Protein AF-A0A2V8RGY5-F1 (afdb_monomer_lite)

Sequence (114 aa):
MYESLLDERIRAGRLSKYKTIIIPDQPRAAILNGHRAGTMPPEYTGGLGADGVKALREFVEAGGTLICLNRASDFAIEQFKLPVRDVVDGLPRTDFFVPGSILRIELDTSDPIA

Structure (mmCIF, N/CA/C/O backbone):
data_AF-A0A2V8RGY5-F1
#
_entry.id   AF-A0A2V8RGY5-F1
#
loop_
_atom_site.group_PDB
_atom_site.id
_atom_site.type_symbol
_atom_site.label_atom_id
_atom_site.label_alt_id
_atom_site.label_comp_id
_atom_site.label_asym_id
_atom_site.label_entity_id
_atom_site.label_seq_id
_atom_site.pdbx_PDB_ins_code
_atom_site.Cartn_x
_atom_site.Cartn_y
_atom_site.Cartn_z
_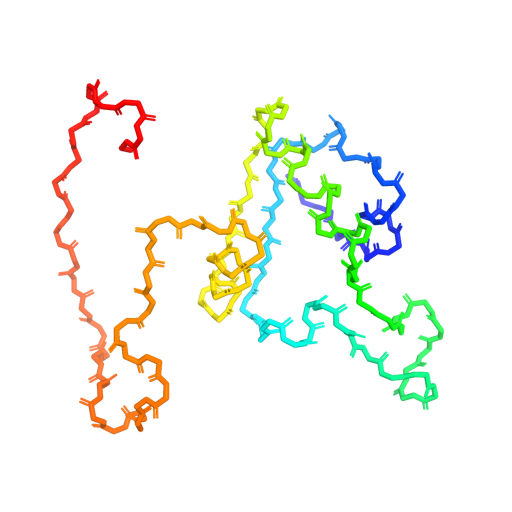atom_site.occupancy
_atom_site.B_iso_or_equiv
_atom_site.auth_seq_id
_atom_site.auth_comp_id
_atom_site.auth_asym_id
_atom_site.auth_atom_id
_atom_site.pdbx_PDB_model_num
ATOM 1 N N . MET A 1 1 ? 2.268 20.044 -0.619 1.00 71.19 1 MET A N 1
ATOM 2 C CA . MET A 1 1 ? 2.842 19.638 -1.921 1.00 71.19 1 MET A CA 1
ATOM 3 C C . MET A 1 1 ? 2.949 18.121 -1.908 1.00 71.19 1 MET A C 1
ATOM 5 O O . MET A 1 1 ? 3.382 17.598 -0.889 1.00 71.19 1 MET A O 1
ATOM 9 N N . TYR A 1 2 ? 2.492 17.432 -2.954 1.00 86.88 2 TYR A N 1
ATOM 10 C CA . TYR A 1 2 ? 2.597 15.973 -3.085 1.00 86.88 2 TYR A CA 1
ATOM 11 C C . TYR A 1 2 ? 3.507 15.630 -4.273 1.00 86.88 2 TYR A C 1
ATOM 13 O O . TYR A 1 2 ? 3.684 16.454 -5.168 1.00 86.88 2 TYR A O 1
ATOM 21 N N . GLU A 1 3 ? 4.100 14.440 -4.260 1.00 93.12 3 GLU A N 1
ATOM 22 C CA . GLU A 1 3 ? 4.961 13.912 -5.326 1.00 93.12 3 GLU A CA 1
ATOM 23 C C . GLU A 1 3 ? 4.460 12.510 -5.677 1.00 93.12 3 GLU A C 1
ATOM 25 O O . GLU A 1 3 ? 4.124 11.735 -4.781 1.00 93.12 3 GLU A O 1
ATOM 30 N N . SER A 1 4 ? 4.419 12.177 -6.966 1.00 92.06 4 SER A N 1
ATOM 31 C CA . SER A 1 4 ? 4.14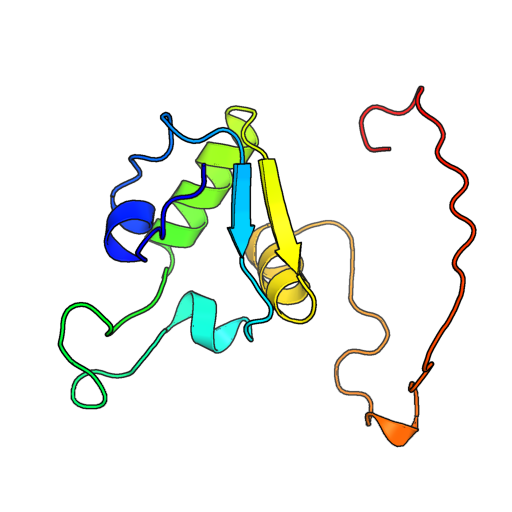5 10.809 -7.405 1.00 92.06 4 SER A CA 1
ATOM 32 C C . SER A 1 4 ? 5.346 9.916 -7.108 1.00 92.06 4 SER A C 1
ATOM 34 O O . SER A 1 4 ? 6.474 10.213 -7.500 1.00 92.06 4 SER A O 1
ATOM 36 N N . LEU A 1 5 ? 5.095 8.807 -6.421 1.00 91.62 5 LEU A N 1
ATOM 37 C CA . LEU A 1 5 ? 6.109 7.836 -6.041 1.00 91.62 5 LEU A CA 1
ATOM 38 C C . LEU A 1 5 ? 5.954 6.580 -6.907 1.00 91.62 5 LEU A C 1
ATOM 40 O O . LEU A 1 5 ? 4.907 5.945 -6.879 1.00 91.62 5 LEU A O 1
ATOM 44 N N . LEU A 1 6 ? 6.987 6.250 -7.686 1.00 91.75 6 LEU A N 1
ATOM 45 C CA . LEU A 1 6 ? 7.010 5.061 -8.543 1.00 91.75 6 LEU A CA 1
ATOM 46 C C . LEU A 1 6 ? 7.489 3.826 -7.775 1.00 91.75 6 LEU A C 1
ATOM 48 O O . LEU A 1 6 ? 8.330 3.935 -6.876 1.00 91.75 6 LEU A O 1
ATOM 52 N N . ASP A 1 7 ? 7.032 2.650 -8.206 1.00 92.69 7 ASP A N 1
ATOM 53 C CA . ASP A 1 7 ? 7.337 1.371 -7.557 1.00 92.69 7 ASP A CA 1
ATOM 54 C C . ASP A 1 7 ? 8.840 1.103 -7.450 1.00 92.69 7 ASP A C 1
ATOM 56 O O . ASP A 1 7 ? 9.314 0.630 -6.421 1.00 92.69 7 ASP A O 1
ATOM 60 N N . GLU A 1 8 ? 9.625 1.467 -8.469 1.00 91.50 8 GLU A N 1
ATOM 61 C CA . GLU A 1 8 ? 11.086 1.314 -8.448 1.00 91.50 8 GLU A CA 1
ATOM 62 C C . GLU A 1 8 ? 11.730 2.039 -7.266 1.00 91.50 8 GLU A C 1
ATOM 64 O O . GLU A 1 8 ? 12.621 1.510 -6.600 1.00 91.50 8 GLU A O 1
ATOM 69 N N . ARG A 1 9 ? 11.234 3.235 -6.949 1.00 91.88 9 ARG A N 1
ATOM 70 C CA . ARG A 1 9 ? 11.758 4.036 -5.847 1.00 91.88 9 ARG A CA 1
ATOM 71 C C . ARG A 1 9 ? 11.349 3.479 -4.488 1.00 91.88 9 ARG A C 1
ATOM 73 O O . ARG A 1 9 ? 12.128 3.592 -3.542 1.00 91.88 9 ARG A O 1
ATOM 80 N N . ILE A 1 10 ? 10.163 2.874 -4.404 1.00 94.75 10 ILE A N 1
ATOM 81 C CA . ILE A 1 10 ? 9.710 2.154 -3.210 1.00 94.75 10 ILE A CA 1
ATOM 82 C C . ILE A 1 10 ? 10.592 0.928 -2.988 1.00 94.75 10 ILE A C 1
ATOM 84 O O . ILE A 1 10 ? 11.151 0.781 -1.905 1.00 94.75 10 ILE A O 1
ATOM 88 N N . ARG A 1 11 ? 10.810 0.113 -4.028 1.00 94.00 11 ARG A N 1
ATOM 89 C CA . ARG A 1 11 ? 11.707 -1.055 -3.984 1.00 94.00 11 ARG A CA 1
ATOM 90 C C . ARG A 1 11 ? 13.138 -0.679 -3.591 1.00 94.00 11 ARG A C 1
ATOM 92 O O . ARG A 1 11 ? 13.789 -1.424 -2.873 1.00 94.00 11 ARG A O 1
ATOM 99 N N . ALA A 1 12 ? 13.612 0.499 -3.997 1.00 93.19 12 ALA A N 1
ATOM 100 C CA . ALA A 1 12 ? 14.924 1.013 -3.604 1.00 93.19 12 ALA A CA 1
ATOM 101 C C . ALA A 1 12 ? 15.028 1.435 -2.119 1.00 93.19 12 ALA A C 1
ATOM 103 O O . ALA A 1 12 ? 16.107 1.846 -1.690 1.00 93.19 12 ALA A O 1
ATOM 104 N N . GLY A 1 13 ? 13.935 1.406 -1.343 1.00 87.69 13 GLY A N 1
ATOM 105 C CA . GLY A 1 13 ? 13.932 1.671 0.104 1.00 87.69 13 GLY A CA 1
ATOM 106 C C . GLY A 1 13 ? 14.189 3.129 0.504 1.00 87.69 13 GLY A C 1
ATOM 107 O O . GLY A 1 13 ? 14.352 3.444 1.680 1.00 87.69 13 GLY A O 1
ATOM 108 N N . ARG A 1 14 ? 14.222 4.067 -0.452 1.00 85.81 14 ARG A N 1
ATOM 109 C CA . ARG A 1 14 ? 14.557 5.483 -0.202 1.00 85.81 14 ARG A CA 1
ATOM 110 C C . ARG A 1 14 ? 13.332 6.291 0.233 1.00 85.81 14 ARG A C 1
ATOM 112 O O . ARG A 1 14 ? 12.977 7.284 -0.408 1.00 85.81 14 ARG A O 1
ATOM 119 N N . LEU A 1 15 ? 12.684 5.844 1.309 1.00 92.81 15 LEU A N 1
ATOM 120 C CA . LEU A 1 15 ? 11.400 6.379 1.772 1.00 92.81 15 LEU A CA 1
ATOM 121 C C . LEU A 1 15 ? 11.509 7.396 2.919 1.00 92.81 15 LEU A C 1
ATOM 123 O O . LEU A 1 15 ? 10.538 8.085 3.207 1.00 92.81 15 LEU A O 1
ATOM 127 N N . SER A 1 16 ? 12.692 7.565 3.514 1.00 90.19 16 SER A N 1
ATOM 128 C CA . SER A 1 16 ? 12.919 8.415 4.699 1.00 90.19 16 SER A CA 1
ATOM 129 C C . SER A 1 16 ? 12.582 9.899 4.520 1.00 90.19 16 SER A C 1
ATOM 131 O O . SER A 1 16 ? 12.363 10.604 5.501 1.00 90.19 16 SER A O 1
ATOM 133 N N . LYS A 1 17 ? 12.536 10.397 3.277 1.00 92.19 17 LYS A N 1
ATOM 134 C CA . LYS A 1 17 ? 12.143 11.788 2.997 1.00 92.19 17 LYS A CA 1
ATOM 135 C C . LYS A 1 17 ? 10.632 12.021 3.080 1.00 92.19 17 LYS A C 1
ATOM 137 O O . LYS A 1 17 ? 10.197 13.171 3.102 1.00 92.19 17 LYS A O 1
ATOM 142 N N . TYR A 1 18 ? 9.834 10.957 3.056 1.00 94.12 18 TYR A N 1
ATOM 143 C CA . TYR A 1 18 ? 8.383 11.041 3.133 1.00 94.12 18 TYR A CA 1
ATOM 144 C C . TYR A 1 18 ? 7.945 10.898 4.590 1.00 94.12 18 TYR A C 1
ATOM 146 O O . TYR A 1 18 ? 8.563 10.180 5.365 1.00 94.12 18 TYR A O 1
ATOM 154 N N . LYS A 1 19 ? 6.871 11.590 4.969 1.00 94.69 19 LYS A N 1
ATOM 155 C CA . LYS A 1 19 ? 6.182 11.347 6.249 1.00 94.69 19 LYS A CA 1
ATOM 156 C C . LYS A 1 19 ? 4.939 10.492 6.070 1.00 94.69 19 LYS A C 1
ATOM 158 O O . LYS A 1 19 ? 4.597 9.700 6.937 1.00 94.69 19 LYS A O 1
ATOM 163 N N . THR A 1 20 ? 4.290 10.642 4.920 1.00 96.50 20 THR A N 1
ATOM 164 C CA . THR A 1 20 ? 3.052 9.950 4.586 1.00 96.50 20 THR A CA 1
ATOM 165 C C . THR A 1 20 ? 3.128 9.456 3.151 1.00 96.50 20 THR A C 1
ATOM 167 O O . THR A 1 20 ? 3.521 10.210 2.259 1.00 96.50 20 THR A O 1
ATOM 170 N N . ILE A 1 21 ? 2.741 8.204 2.937 1.00 97.06 21 ILE A N 1
ATOM 171 C CA . ILE A 1 21 ? 2.559 7.596 1.620 1.00 97.06 21 ILE A CA 1
ATOM 172 C C . ILE A 1 21 ? 1.082 7.241 1.490 1.00 97.06 21 ILE A C 1
ATOM 174 O O . ILE A 1 21 ? 0.499 6.673 2.410 1.00 97.06 21 ILE A O 1
ATOM 178 N N . ILE A 1 22 ? 0.477 7.591 0.357 1.00 96.81 22 ILE A N 1
ATOM 179 C CA . ILE A 1 22 ? -0.921 7.277 0.062 1.00 96.81 22 ILE A CA 1
ATOM 180 C C . ILE A 1 22 ? -0.944 6.326 -1.128 1.00 96.81 22 ILE A C 1
ATOM 182 O O . ILE A 1 22 ? -0.435 6.670 -2.195 1.00 96.81 22 ILE A O 1
ATOM 186 N N . ILE A 1 23 ? -1.555 5.158 -0.948 1.00 96.56 23 ILE A N 1
ATOM 187 C CA . ILE A 1 23 ? -1.905 4.255 -2.040 1.00 96.56 23 ILE A CA 1
ATOM 188 C C . ILE A 1 23 ? -3.389 4.489 -2.354 1.00 96.56 23 ILE A C 1
ATOM 190 O O . ILE A 1 23 ? -4.244 4.213 -1.502 1.00 96.56 23 ILE A O 1
ATOM 194 N N . PRO A 1 24 ? -3.714 5.052 -3.533 1.00 95.44 24 PRO A N 1
ATOM 195 C CA . PRO A 1 24 ? -5.095 5.287 -3.933 1.00 95.44 24 PRO A CA 1
ATOM 196 C C . PRO A 1 24 ? -5.820 3.963 -4.194 1.00 95.44 24 PRO A C 1
ATOM 198 O O . PRO A 1 24 ? -5.234 2.888 -4.101 1.00 95.44 24 PRO A O 1
ATOM 201 N N . ASP A 1 25 ? -7.102 4.041 -4.548 1.00 95.00 25 ASP A N 1
ATOM 202 C CA . ASP A 1 25 ? -7.903 2.855 -4.847 1.00 95.00 25 ASP A CA 1
ATOM 203 C C . ASP A 1 25 ? -7.294 2.011 -5.978 1.00 95.00 25 ASP A C 1
ATOM 205 O O . ASP A 1 25 ? -7.419 2.332 -7.163 1.00 95.00 25 ASP A O 1
ATOM 209 N N . GLN A 1 26 ? -6.659 0.904 -5.598 1.00 94.69 26 GLN A N 1
ATOM 210 C CA . GLN A 1 26 ? -5.999 -0.017 -6.507 1.00 94.69 26 GLN A CA 1
ATOM 211 C C . GLN A 1 26 ? -6.091 -1.448 -5.956 1.00 94.69 26 GLN A C 1
ATOM 213 O O . GLN A 1 26 ? -5.824 -1.668 -4.776 1.00 94.69 26 GLN A O 1
ATOM 218 N N . PRO A 1 27 ? -6.446 -2.451 -6.781 1.00 94.00 27 PRO A N 1
ATOM 219 C CA . PRO A 1 27 ? -6.484 -3.841 -6.332 1.00 94.00 27 PRO A CA 1
ATOM 220 C C . PRO A 1 27 ? -5.110 -4.340 -5.871 1.00 94.00 27 PRO A C 1
ATOM 222 O O . PRO A 1 27 ? -4.110 -4.084 -6.549 1.00 94.00 27 PRO A O 1
ATOM 225 N N . ARG A 1 28 ? -5.060 -5.164 -4.812 1.00 93.62 28 ARG A N 1
ATOM 226 C CA . ARG A 1 28 ? -3.803 -5.743 -4.287 1.00 93.62 28 ARG A CA 1
ATOM 227 C C . ARG A 1 28 ? -2.899 -6.355 -5.355 1.00 93.62 28 ARG A C 1
ATOM 229 O O . ARG A 1 28 ? -1.690 -6.158 -5.335 1.00 93.62 28 ARG A O 1
ATOM 236 N N . ALA A 1 29 ? -3.480 -7.071 -6.319 1.00 93.69 29 ALA A N 1
ATOM 237 C CA . ALA A 1 29 ? -2.724 -7.754 -7.362 1.00 93.69 29 ALA A CA 1
ATOM 238 C C . ALA A 1 29 ? -2.047 -6.759 -8.311 1.00 93.69 29 ALA A C 1
ATOM 240 O O . ALA A 1 29 ? -0.955 -7.039 -8.797 1.00 93.69 29 ALA A O 1
ATOM 241 N N . ALA A 1 30 ? -2.678 -5.607 -8.548 1.00 94.69 30 ALA A N 1
ATOM 242 C CA . ALA A 1 30 ? -2.105 -4.533 -9.341 1.00 94.69 30 ALA A CA 1
ATOM 243 C C . ALA A 1 30 ? -1.018 -3.783 -8.559 1.00 94.69 30 ALA A C 1
ATOM 245 O O . ALA A 1 30 ? -0.019 -3.420 -9.157 1.00 94.69 30 ALA A O 1
ATOM 246 N N . ILE A 1 31 ? -1.160 -3.606 -7.242 1.00 96.19 31 ILE A N 1
ATOM 247 C CA . ILE A 1 31 ? -0.101 -3.017 -6.401 1.00 96.19 31 ILE A CA 1
ATOM 248 C C . ILE A 1 31 ? 1.134 -3.936 -6.369 1.00 96.19 31 ILE A C 1
ATOM 250 O O . ILE A 1 31 ? 2.267 -3.491 -6.528 1.00 96.19 31 ILE A O 1
ATOM 254 N N . LEU A 1 32 ? 0.923 -5.243 -6.185 1.00 96.00 32 LEU A N 1
ATOM 255 C CA . LEU A 1 32 ? 2.008 -6.219 -6.059 1.00 96.00 32 LEU A CA 1
ATOM 256 C C . LEU A 1 32 ? 2.725 -6.487 -7.381 1.00 96.00 32 LEU A C 1
ATOM 258 O O . LEU A 1 32 ? 3.953 -6.503 -7.415 1.00 96.00 32 LEU A O 1
ATOM 262 N N . ASN A 1 33 ? 1.966 -6.718 -8.452 1.00 95.00 33 ASN A N 1
ATOM 263 C CA . ASN A 1 33 ? 2.514 -7.211 -9.716 1.00 95.00 33 ASN A CA 1
ATOM 264 C C . ASN A 1 33 ? 2.616 -6.127 -10.793 1.00 95.00 33 ASN A C 1
ATOM 266 O O . ASN A 1 33 ? 3.376 -6.297 -11.746 1.00 95.00 33 ASN A O 1
ATOM 270 N N . GLY A 1 34 ? 1.854 -5.040 -10.653 1.00 93.62 34 GLY A N 1
ATOM 271 C CA . GLY A 1 34 ? 1.782 -3.956 -11.626 1.00 93.62 34 GLY A CA 1
ATOM 272 C C . GLY A 1 34 ? 1.407 -4.411 -13.031 1.00 93.62 34 GLY A C 1
ATOM 273 O O . GLY A 1 34 ? 0.730 -5.427 -13.235 1.00 93.62 34 GLY A O 1
ATOM 274 N N . HIS A 1 35 ? 1.837 -3.630 -14.019 1.00 92.81 35 HIS A N 1
ATOM 275 C CA . HIS A 1 35 ? 1.630 -3.950 -15.427 1.00 92.81 35 HIS A CA 1
ATOM 276 C C . HIS A 1 35 ? 2.632 -5.001 -15.912 1.00 92.81 35 HIS A C 1
ATOM 278 O O . HIS A 1 35 ? 3.812 -4.984 -15.559 1.00 92.81 35 HIS A O 1
ATOM 284 N N . ARG A 1 36 ? 2.169 -5.912 -16.774 1.00 92.06 36 ARG A N 1
ATOM 285 C CA . ARG A 1 36 ? 3.027 -6.936 -17.383 1.00 92.06 36 ARG A CA 1
ATOM 286 C C . ARG A 1 36 ? 3.999 -6.300 -18.375 1.00 92.06 36 ARG A C 1
ATOM 288 O O . ARG A 1 36 ? 3.647 -5.337 -19.063 1.00 92.06 36 ARG A O 1
ATOM 295 N N . ALA A 1 37 ? 5.183 -6.889 -18.510 1.00 91.56 37 ALA A N 1
ATOM 296 C CA . ALA A 1 37 ? 6.132 -6.502 -19.549 1.00 91.56 37 ALA A CA 1
ATOM 297 C C . ALA A 1 37 ? 5.457 -6.501 -20.935 1.00 91.56 37 ALA A C 1
ATOM 299 O O . ALA A 1 37 ? 4.695 -7.413 -21.262 1.00 91.56 37 ALA A O 1
ATOM 300 N N . GLY A 1 38 ? 5.705 -5.452 -21.724 1.00 92.00 38 GLY A N 1
ATOM 301 C CA . GLY A 1 38 ? 5.117 -5.275 -23.056 1.00 92.00 38 GLY A CA 1
ATOM 302 C C . GLY A 1 38 ? 3.695 -4.701 -23.086 1.00 92.00 38 GLY A C 1
ATOM 303 O O . GLY A 1 38 ? 3.176 -4.473 -24.173 1.00 92.00 38 GLY A O 1
ATOM 304 N N . THR A 1 39 ? 3.061 -4.442 -21.934 1.00 92.38 39 THR A N 1
ATOM 305 C CA . THR A 1 39 ? 1.727 -3.798 -21.879 1.00 92.38 39 THR A CA 1
ATOM 306 C C . THR A 1 39 ? 1.776 -2.287 -21.653 1.00 92.38 39 THR A C 1
ATOM 308 O O . THR A 1 39 ? 0.791 -1.604 -21.915 1.00 92.38 39 THR A O 1
ATOM 311 N N . MET A 1 40 ? 2.917 -1.772 -21.192 1.00 91.44 40 MET A N 1
ATOM 312 C CA . MET A 1 40 ? 3.195 -0.361 -20.906 1.00 91.44 40 MET A CA 1
ATOM 313 C C . MET A 1 40 ? 4.683 -0.065 -21.173 1.00 91.44 40 MET A C 1
ATOM 315 O O . MET A 1 40 ? 5.467 -1.019 -21.274 1.00 91.44 40 MET A O 1
ATOM 319 N N . PRO A 1 41 ? 5.093 1.219 -21.268 1.00 92.12 41 PRO A N 1
ATOM 320 C CA . PRO A 1 41 ? 6.505 1.599 -21.239 1.00 92.12 41 PRO A CA 1
ATOM 321 C C . PRO A 1 41 ? 7.239 0.955 -20.048 1.00 92.12 41 PRO A C 1
ATOM 323 O O . PRO A 1 41 ? 6.629 0.832 -18.981 1.00 92.12 41 PRO A O 1
ATOM 326 N N . PRO A 1 42 ? 8.505 0.519 -20.204 1.00 88.56 42 PRO A N 1
ATOM 327 C CA . PRO A 1 42 ? 9.226 -0.256 -19.189 1.00 88.56 42 PRO A CA 1
ATOM 328 C C . PRO A 1 42 ? 9.200 0.353 -17.781 1.00 88.56 42 PRO A C 1
ATOM 330 O O . PRO A 1 42 ? 9.022 -0.374 -16.806 1.00 88.56 42 PRO A O 1
ATOM 333 N N . GLU A 1 43 ? 9.296 1.677 -17.681 1.00 84.69 43 GLU A N 1
ATOM 334 C CA . GLU A 1 43 ? 9.255 2.454 -16.439 1.00 84.69 43 GLU A CA 1
ATOM 335 C C . GLU A 1 43 ? 7.926 2.352 -15.665 1.00 84.69 43 GLU A C 1
ATOM 337 O O . GLU A 1 43 ? 7.883 2.651 -14.472 1.00 84.69 43 GLU A O 1
ATOM 342 N N . TYR A 1 44 ? 6.851 1.901 -16.319 1.00 86.56 44 TYR A N 1
ATOM 343 C CA . TYR A 1 44 ? 5.526 1.681 -15.727 1.00 86.56 44 TYR A CA 1
ATOM 344 C C . TYR A 1 44 ? 5.157 0.194 -15.617 1.00 86.56 44 TYR A C 1
ATOM 346 O O . TYR A 1 44 ? 4.007 -0.142 -15.326 1.00 86.56 44 TYR A O 1
ATOM 354 N N . THR A 1 45 ? 6.105 -0.708 -15.884 1.00 90.31 45 THR A N 1
ATOM 355 C CA . THR A 1 45 ? 5.909 -2.158 -15.747 1.00 90.31 45 THR A CA 1
ATOM 356 C C . THR A 1 45 ? 6.472 -2.693 -14.431 1.00 90.31 45 THR A C 1
ATOM 358 O O . THR A 1 45 ? 7.404 -2.135 -13.851 1.00 90.31 45 THR A O 1
ATOM 361 N N . GLY A 1 46 ? 5.908 -3.809 -13.965 1.00 89.62 46 GLY A N 1
ATOM 362 C CA . GLY A 1 46 ? 6.189 -4.365 -12.642 1.00 89.62 46 GLY A CA 1
ATOM 363 C C . GLY A 1 46 ? 5.432 -3.637 -11.531 1.00 89.62 46 GLY A C 1
ATOM 364 O O . GLY A 1 46 ? 4.873 -2.570 -11.747 1.00 89.62 46 GLY A O 1
ATOM 365 N N . GLY A 1 47 ? 5.386 -4.253 -10.351 1.00 94.19 47 GLY A N 1
ATOM 366 C CA . GLY A 1 47 ? 4.738 -3.711 -9.155 1.00 94.19 47 GLY A CA 1
ATOM 367 C C . GLY A 1 47 ? 5.693 -3.695 -7.971 1.00 94.19 47 GLY A C 1
ATOM 368 O O . GLY A 1 47 ? 6.901 -3.897 -8.126 1.00 94.19 47 GLY A O 1
ATOM 369 N N . LEU A 1 48 ? 5.176 -3.498 -6.763 1.00 95.88 48 LEU A N 1
ATOM 370 C CA . LEU A 1 48 ? 6.011 -3.449 -5.563 1.00 95.88 48 LEU A CA 1
ATOM 371 C C . LEU A 1 48 ? 6.821 -4.728 -5.330 1.00 95.88 48 LEU A C 1
ATOM 373 O O . LEU A 1 48 ? 7.975 -4.652 -4.905 1.00 95.88 48 LEU A O 1
ATOM 377 N N . GLY A 1 49 ? 6.237 -5.895 -5.611 1.00 94.81 49 GLY A N 1
ATOM 378 C CA . GLY A 1 49 ? 6.832 -7.181 -5.259 1.00 94.81 49 GLY A CA 1
ATOM 379 C C . GLY A 1 49 ? 7.152 -7.308 -3.762 1.00 94.8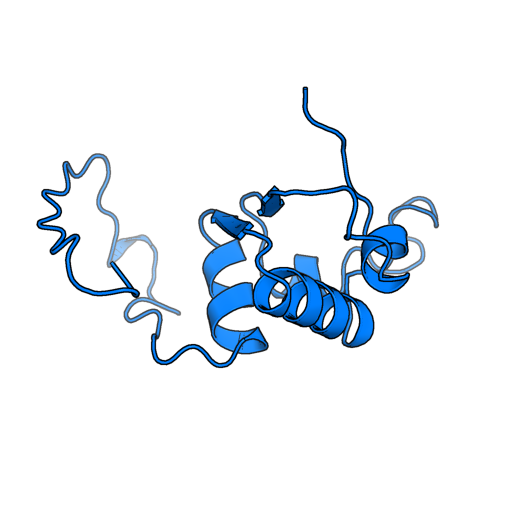1 49 GLY A C 1
ATOM 380 O O . GLY A 1 49 ? 6.717 -6.504 -2.935 1.00 94.81 49 GLY A O 1
ATOM 381 N N . ALA A 1 50 ? 7.931 -8.330 -3.404 1.00 94.81 50 ALA A N 1
ATOM 382 C CA . ALA A 1 50 ? 8.318 -8.574 -2.012 1.00 94.81 50 ALA A CA 1
ATOM 383 C C . ALA A 1 50 ? 9.194 -7.443 -1.440 1.00 94.81 50 ALA A C 1
ATOM 385 O O . ALA A 1 50 ? 8.993 -7.026 -0.300 1.00 94.81 50 ALA A O 1
ATOM 386 N N . ASP A 1 51 ? 10.117 -6.909 -2.243 1.00 95.31 51 ASP A N 1
ATOM 387 C CA . ASP A 1 51 ? 11.040 -5.857 -1.809 1.00 95.31 51 ASP A CA 1
ATOM 388 C C . ASP A 1 51 ? 10.313 -4.544 -1.510 1.00 95.31 51 ASP A C 1
ATOM 390 O O . ASP A 1 51 ? 10.573 -3.905 -0.492 1.00 95.31 51 ASP A O 1
ATOM 394 N N . GLY A 1 52 ? 9.349 -4.155 -2.351 1.00 96.38 52 GLY A N 1
ATOM 395 C CA . GLY A 1 52 ? 8.543 -2.959 -2.118 1.00 96.38 52 GLY A CA 1
ATOM 396 C C . GLY A 1 52 ? 7.637 -3.103 -0.895 1.00 96.38 52 GLY A C 1
ATOM 397 O O . GLY A 1 52 ? 7.516 -2.164 -0.112 1.00 96.38 52 GLY A O 1
ATOM 398 N N . VAL A 1 53 ? 7.060 -4.290 -0.674 1.00 96.81 53 VAL A N 1
ATOM 399 C CA . VAL A 1 53 ? 6.297 -4.591 0.551 1.00 96.81 53 VAL A CA 1
ATOM 400 C C . VAL A 1 53 ? 7.180 -4.462 1.793 1.00 96.81 53 VAL A C 1
ATOM 402 O O . VAL A 1 53 ? 6.770 -3.828 2.767 1.00 96.81 53 VAL A O 1
ATOM 405 N N . LYS A 1 54 ? 8.397 -5.019 1.758 1.00 96.75 54 LYS A N 1
ATOM 406 C CA . LYS A 1 54 ? 9.372 -4.907 2.851 1.00 96.75 54 LYS A CA 1
ATOM 407 C C . LYS A 1 54 ? 9.727 -3.446 3.127 1.00 96.75 54 LYS A C 1
ATOM 409 O O . LYS A 1 54 ? 9.666 -3.021 4.274 1.00 96.75 54 LYS A O 1
ATOM 414 N N . ALA A 1 55 ? 10.014 -2.670 2.085 1.00 97.19 55 ALA A N 1
ATOM 415 C CA . ALA A 1 55 ? 10.348 -1.256 2.216 1.00 97.19 55 ALA A CA 1
ATOM 416 C C . ALA A 1 55 ? 9.199 -0.429 2.817 1.00 97.19 55 ALA A C 1
ATOM 418 O O . ALA A 1 55 ? 9.433 0.420 3.675 1.00 97.19 55 ALA A O 1
ATOM 419 N N . LEU A 1 56 ? 7.949 -0.678 2.404 1.00 97.12 56 LEU A N 1
ATOM 420 C CA . LEU A 1 56 ? 6.787 -0.005 2.994 1.00 97.12 56 LEU A CA 1
ATOM 421 C C . LEU A 1 56 ? 6.581 -0.386 4.461 1.00 97.12 56 LEU A C 1
ATOM 423 O O . LEU A 1 56 ? 6.236 0.479 5.263 1.00 97.12 56 LEU A O 1
ATOM 427 N N . ARG A 1 57 ? 6.808 -1.653 4.821 1.00 95.88 57 ARG A N 1
ATOM 428 C CA . ARG A 1 57 ? 6.763 -2.096 6.218 1.00 95.88 57 ARG A CA 1
ATOM 429 C C . ARG A 1 57 ? 7.809 -1.361 7.055 1.00 95.88 57 ARG A C 1
ATOM 431 O O . ARG A 1 57 ? 7.450 -0.762 8.061 1.00 95.88 57 ARG A O 1
ATOM 438 N N . GLU A 1 58 ? 9.062 -1.349 6.607 1.00 96.19 58 GLU A N 1
ATOM 439 C CA . GLU A 1 58 ? 10.159 -0.654 7.293 1.00 96.19 58 GLU A CA 1
ATOM 440 C C . GLU A 1 58 ? 9.878 0.848 7.436 1.00 96.19 58 GLU A C 1
ATOM 442 O O . GLU A 1 58 ? 10.161 1.441 8.472 1.00 96.19 58 GLU A O 1
ATOM 447 N N . PHE A 1 59 ? 9.275 1.469 6.419 1.00 97.25 59 PHE A N 1
ATOM 448 C CA . PHE A 1 59 ? 8.847 2.864 6.478 1.00 97.25 59 PHE A CA 1
ATOM 449 C C . PHE A 1 59 ? 7.820 3.119 7.589 1.00 97.25 59 PHE A C 1
ATOM 451 O O . PHE A 1 59 ? 7.960 4.095 8.327 1.00 97.25 59 PHE A O 1
ATOM 458 N N . VAL A 1 60 ? 6.813 2.251 7.727 1.00 95.62 60 VAL A N 1
ATOM 459 C CA . VAL A 1 60 ? 5.806 2.364 8.794 1.00 95.62 60 VAL A CA 1
ATOM 460 C C . VAL A 1 60 ? 6.426 2.096 10.166 1.00 95.62 60 VAL A C 1
ATOM 462 O O . VAL A 1 60 ? 6.204 2.861 11.100 1.00 95.62 60 VAL A O 1
ATOM 465 N N . GLU A 1 61 ? 7.263 1.065 10.283 1.00 94.56 61 GLU A N 1
ATOM 466 C CA . GLU A 1 61 ? 7.976 0.722 11.523 1.00 94.56 61 GLU A CA 1
ATOM 467 C C . GLU A 1 61 ? 8.948 1.830 11.968 1.00 94.56 61 GLU A C 1
ATOM 469 O O . GLU A 1 61 ? 9.148 2.037 13.163 1.00 94.56 61 GLU A O 1
ATOM 474 N N . ALA A 1 62 ? 9.496 2.602 11.026 1.00 95.44 62 ALA A N 1
ATOM 475 C CA . ALA A 1 62 ? 10.309 3.787 11.297 1.00 95.44 62 ALA A CA 1
ATOM 476 C C . ALA A 1 62 ? 9.486 5.041 11.678 1.00 95.44 62 ALA A C 1
ATOM 478 O O . ALA A 1 62 ? 10.056 6.125 11.823 1.00 95.44 62 ALA A O 1
ATOM 479 N N . GLY A 1 63 ? 8.163 4.920 11.834 1.00 95.38 63 GLY A N 1
ATOM 480 C CA . GLY A 1 63 ? 7.257 6.005 12.228 1.00 95.38 63 GLY A CA 1
ATOM 481 C C . GLY A 1 63 ? 6.616 6.766 11.063 1.00 95.38 63 GLY A C 1
ATOM 482 O O . GLY A 1 63 ? 6.002 7.812 11.276 1.00 95.38 63 GLY A O 1
ATOM 483 N N . GLY A 1 64 ? 6.760 6.278 9.829 1.00 96.25 64 GLY A N 1
ATOM 484 C CA . GLY A 1 64 ? 6.038 6.793 8.669 1.00 96.25 64 GLY A CA 1
ATOM 485 C C . GLY A 1 64 ? 4.563 6.379 8.669 1.00 96.25 64 GLY A C 1
ATOM 486 O O . GLY A 1 64 ? 4.176 5.360 9.232 1.00 96.25 64 GLY A O 1
ATOM 487 N N . THR A 1 65 ? 3.712 7.154 8.000 1.00 97.25 65 THR A N 1
ATOM 488 C CA . THR A 1 65 ? 2.278 6.846 7.875 1.00 97.25 65 THR A CA 1
ATOM 489 C C . THR A 1 65 ? 1.957 6.298 6.487 1.00 97.25 65 THR A C 1
ATOM 491 O O . THR A 1 65 ? 2.181 6.980 5.486 1.00 97.25 65 THR A O 1
ATOM 494 N N . LEU A 1 66 ? 1.387 5.095 6.403 1.00 97.06 66 LEU A N 1
ATOM 495 C CA . LEU A 1 66 ? 0.848 4.542 5.157 1.00 97.06 66 LEU A CA 1
ATOM 496 C C . LEU A 1 66 ? -0.680 4.629 5.170 1.00 97.06 66 LEU A C 1
ATOM 498 O O . LEU A 1 66 ? -1.324 4.087 6.062 1.00 97.06 66 LEU A O 1
ATOM 502 N N . ILE A 1 67 ? -1.255 5.291 4.169 1.00 96.81 67 ILE A N 1
ATOM 503 C CA . ILE A 1 67 ? -2.702 5.407 3.982 1.00 96.81 67 ILE A CA 1
ATOM 504 C C . ILE A 1 67 ? -3.091 4.593 2.752 1.00 96.81 67 ILE A C 1
ATOM 506 O O . ILE A 1 67 ? -2.634 4.881 1.648 1.00 96.81 67 ILE A O 1
ATOM 510 N N . CYS A 1 68 ? -3.967 3.610 2.933 1.00 96.62 68 CYS A N 1
ATOM 511 C CA . CYS A 1 68 ? -4.534 2.821 1.846 1.00 96.62 68 CYS A CA 1
ATOM 512 C C . CYS A 1 68 ? -6.012 3.163 1.671 1.00 96.62 68 CYS A C 1
ATOM 514 O O . CYS A 1 68 ? -6.763 3.188 2.643 1.00 96.62 68 CYS A O 1
ATOM 516 N N . LEU A 1 69 ? -6.429 3.436 0.435 1.00 94.81 69 LEU A N 1
ATOM 517 C CA . LEU A 1 69 ? -7.810 3.794 0.128 1.00 94.81 69 LEU A CA 1
ATOM 518 C C . LEU A 1 69 ? -8.541 2.640 -0.563 1.00 94.81 69 LEU A C 1
ATOM 520 O O . LEU A 1 69 ? -8.042 2.066 -1.530 1.00 94.81 69 LEU A O 1
ATOM 524 N N . ASN A 1 70 ? -9.766 2.362 -0.115 1.00 91.31 70 ASN A N 1
ATOM 525 C CA . ASN A 1 70 ? -10.668 1.384 -0.730 1.00 91.31 70 ASN A CA 1
ATOM 526 C C . ASN A 1 70 ? -9.989 0.007 -0.918 1.00 91.31 70 ASN A C 1
ATOM 528 O O . ASN A 1 70 ? -9.544 -0.579 0.064 1.00 91.31 70 ASN A O 1
ATOM 532 N N . ARG A 1 71 ? -9.834 -0.491 -2.155 1.00 92.38 71 ARG A N 1
ATOM 533 C CA . ARG A 1 71 ? -9.259 -1.824 -2.437 1.00 92.38 71 ARG A CA 1
ATOM 534 C C . ARG A 1 71 ? -7.768 -1.938 -2.110 1.00 92.38 71 ARG A C 1
ATOM 536 O O . ARG A 1 71 ? -7.231 -3.041 -2.046 1.00 92.38 71 ARG A O 1
ATOM 543 N N . ALA A 1 72 ? -7.080 -0.814 -1.903 1.00 96.06 72 ALA A N 1
ATOM 544 C CA . ALA A 1 72 ? -5.701 -0.843 -1.431 1.00 96.06 72 ALA A CA 1
ATOM 545 C C . ALA A 1 72 ? -5.607 -1.253 0.048 1.00 96.06 72 ALA A C 1
ATOM 547 O O . ALA A 1 72 ? -4.537 -1.658 0.505 1.00 96.06 72 ALA A O 1
ATOM 548 N N . SER A 1 73 ? -6.699 -1.163 0.815 1.00 94.56 73 SER A N 1
ATOM 549 C CA . SER A 1 73 ? -6.726 -1.609 2.211 1.00 94.56 73 SER A CA 1
ATOM 550 C C . SER A 1 73 ? -6.441 -3.106 2.317 1.00 94.56 73 SER A C 1
ATOM 552 O O . SER A 1 73 ? -5.639 -3.508 3.157 1.00 94.56 73 SER A O 1
ATOM 554 N N . ASP A 1 74 ? -6.978 -3.912 1.398 1.00 93.88 74 ASP A N 1
ATOM 555 C CA . ASP A 1 74 ? -6.752 -5.364 1.348 1.00 93.88 74 ASP A CA 1
ATOM 556 C C . ASP A 1 74 ? -5.267 -5.707 1.206 1.00 93.88 74 ASP A C 1
ATOM 558 O O . ASP A 1 74 ? -4.766 -6.647 1.824 1.00 93.88 74 ASP A O 1
ATOM 562 N N . PHE A 1 75 ? -4.527 -4.900 0.436 1.00 95.38 75 PHE A N 1
ATOM 563 C CA . PHE A 1 75 ? -3.078 -5.035 0.328 1.00 95.38 75 PHE A CA 1
ATOM 564 C C . PHE A 1 75 ? -2.403 -4.869 1.694 1.00 95.38 75 PHE A C 1
ATOM 566 O O . PHE A 1 75 ? -1.596 -5.716 2.073 1.00 95.38 75 PHE A O 1
ATOM 573 N N . ALA A 1 76 ? -2.739 -3.825 2.455 1.00 94.38 76 ALA A N 1
ATOM 574 C CA . ALA A 1 76 ? -2.147 -3.616 3.774 1.00 94.38 76 ALA A CA 1
ATOM 575 C C . ALA A 1 76 ? -2.527 -4.744 4.744 1.00 94.38 76 ALA A C 1
ATOM 577 O O . ALA A 1 76 ? -1.649 -5.289 5.409 1.00 94.38 76 ALA A O 1
ATOM 578 N N . ILE A 1 77 ? -3.799 -5.155 4.774 1.00 93.81 77 ILE A N 1
ATOM 579 C CA . ILE A 1 77 ? -4.281 -6.253 5.625 1.00 93.81 77 ILE A CA 1
ATOM 580 C C . ILE A 1 77 ? -3.473 -7.533 5.365 1.00 93.81 77 ILE A C 1
ATOM 582 O O . ILE A 1 77 ? -2.875 -8.099 6.287 1.00 93.81 77 ILE A O 1
ATOM 586 N N . GLU A 1 78 ? -3.386 -7.962 4.103 1.00 93.25 78 GLU A N 1
ATOM 587 C CA . GLU A 1 78 ? -2.724 -9.212 3.729 1.00 93.25 78 GLU A CA 1
ATOM 588 C C . GLU A 1 78 ? -1.200 -9.159 3.864 1.00 93.25 78 GLU A C 1
ATOM 590 O O . GLU A 1 78 ? -0.589 -10.121 4.346 1.00 93.25 78 GLU A O 1
ATOM 595 N N . GLN A 1 79 ? -0.568 -8.080 3.394 1.00 94.94 79 GLN A N 1
ATOM 596 C CA . GLN A 1 79 ? 0.891 -7.975 3.350 1.00 94.94 79 GLN A CA 1
ATOM 597 C C . GLN A 1 79 ? 1.471 -7.638 4.721 1.00 94.94 79 GLN A C 1
ATOM 599 O O . GLN A 1 79 ? 2.560 -8.112 5.067 1.00 94.94 79 GLN A O 1
ATOM 604 N N . PHE A 1 80 ? 0.744 -6.857 5.528 1.0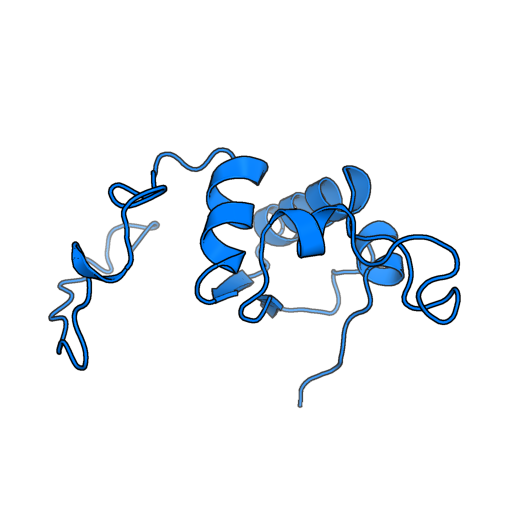0 94.38 80 PHE A N 1
ATOM 605 C CA . PHE A 1 80 ? 1.197 -6.500 6.868 1.00 94.38 80 PHE A CA 1
ATOM 606 C C . PHE A 1 80 ? 0.804 -7.514 7.938 1.00 94.38 80 PHE A C 1
ATOM 608 O O . PHE A 1 80 ? 1.403 -7.486 9.012 1.00 94.38 80 PHE A O 1
ATOM 615 N N . LYS A 1 81 ? -0.071 -8.476 7.604 1.00 92.94 81 LYS A N 1
ATOM 616 C CA . LYS A 1 81 ? -0.613 -9.482 8.534 1.00 92.94 81 LYS A CA 1
ATOM 617 C C . LYS A 1 81 ? -1.330 -8.820 9.707 1.00 92.94 81 LYS A C 1
ATOM 619 O O . LYS A 1 81 ? -1.168 -9.223 10.856 1.00 92.94 81 LYS A O 1
ATOM 624 N N . LEU A 1 82 ? -2.097 -7.776 9.400 1.00 92.69 82 LEU A N 1
ATOM 625 C CA . LEU A 1 82 ? -2.861 -7.050 10.405 1.00 92.69 82 LEU A CA 1
ATOM 626 C C . LEU A 1 82 ? -3.939 -7.974 10.996 1.00 92.69 82 LEU A C 1
ATOM 628 O O . LEU A 1 82 ? -4.492 -8.799 10.265 1.00 92.69 82 LEU A O 1
ATOM 632 N N . PRO A 1 83 ? -4.279 -7.842 12.288 1.00 91.94 83 PRO A N 1
ATOM 633 C CA . PRO A 1 83 ? -5.285 -8.670 12.956 1.00 91.94 83 PRO A CA 1
ATOM 634 C C . PRO A 1 83 ? -6.721 -8.236 12.604 1.00 91.94 83 PRO A C 1
ATOM 636 O O . PRO A 1 83 ? -7.599 -8.184 13.459 1.00 91.94 83 PRO A O 1
ATOM 639 N N . VAL A 1 84 ? -6.963 -7.900 11.339 1.00 90.38 84 VAL A N 1
ATOM 640 C CA . VAL A 1 84 ? -8.261 -7.491 10.801 1.00 90.38 84 VAL A CA 1
ATOM 641 C C . VAL A 1 84 ? -8.544 -8.287 9.532 1.00 90.38 84 VAL A C 1
ATOM 643 O O . VAL A 1 84 ? -7.630 -8.795 8.886 1.00 90.38 84 VAL A O 1
ATOM 646 N N . ARG A 1 85 ? -9.817 -8.412 9.167 1.00 87.06 85 ARG A N 1
ATOM 647 C CA . ARG A 1 85 ? -10.238 -9.071 7.927 1.00 87.06 85 ARG A CA 1
ATOM 648 C C . ARG A 1 85 ? -11.365 -8.286 7.288 1.00 87.06 85 ARG A C 1
ATOM 650 O O . ARG A 1 85 ? -12.206 -7.745 8.008 1.00 87.06 85 ARG A O 1
ATOM 657 N N . ASP A 1 86 ? -11.416 -8.293 5.964 1.00 86.94 86 ASP A N 1
ATOM 658 C CA . ASP A 1 86 ? -12.622 -7.886 5.262 1.00 86.94 86 ASP A CA 1
ATOM 659 C C . ASP A 1 86 ? -13.681 -8.992 5.426 1.00 86.94 86 ASP A C 1
ATOM 661 O O . ASP A 1 86 ? -13.462 -10.160 5.100 1.00 86.94 86 ASP A O 1
ATOM 665 N N . VAL A 1 87 ? -14.811 -8.643 6.040 1.00 88.44 87 VAL A N 1
ATOM 666 C CA . VAL A 1 87 ? -15.915 -9.577 6.300 1.00 88.44 87 VAL A CA 1
ATOM 667 C C . VAL A 1 87 ? -16.861 -9.713 5.109 1.00 88.44 87 VAL A C 1
ATOM 669 O O . VAL A 1 87 ? -17.681 -10.630 5.112 1.00 88.44 87 VAL A O 1
ATOM 672 N N . VAL A 1 88 ? -16.746 -8.823 4.121 1.00 85.69 88 VAL A N 1
ATOM 673 C CA . VAL A 1 88 ? -17.554 -8.813 2.897 1.00 85.69 88 VAL A CA 1
ATOM 674 C C . VAL A 1 88 ? -16.746 -9.167 1.648 1.00 85.69 88 VAL A C 1
ATOM 676 O O . VAL A 1 88 ? -17.287 -9.114 0.543 1.00 85.69 88 VAL A O 1
ATOM 679 N N . ASP A 1 89 ? -15.482 -9.575 1.803 1.00 83.56 89 ASP A N 1
ATOM 680 C CA . ASP A 1 89 ? -14.659 -10.035 0.684 1.00 83.56 89 ASP A CA 1
ATOM 681 C C . ASP A 1 89 ? -15.338 -11.199 -0.059 1.00 83.56 89 ASP A C 1
ATOM 683 O O . ASP A 1 89 ? -15.911 -12.116 0.534 1.00 83.56 89 ASP A O 1
ATOM 687 N N . GLY A 1 90 ? -15.302 -11.134 -1.388 1.00 82.62 90 GLY A N 1
ATOM 688 C CA . GLY A 1 90 ? -15.962 -12.088 -2.278 1.00 82.62 90 GLY A CA 1
ATOM 689 C C . GLY A 1 90 ? -17.488 -11.967 -2.376 1.00 82.62 90 GLY A C 1
ATOM 690 O O . GLY A 1 90 ? -18.074 -12.650 -3.220 1.00 82.62 90 GLY A O 1
ATOM 691 N N . LEU A 1 91 ? -18.147 -11.108 -1.585 1.00 86.19 91 LEU A N 1
ATOM 692 C CA . LEU A 1 91 ? -19.588 -10.896 -1.722 1.00 86.19 91 LEU A CA 1
ATOM 693 C C . LEU A 1 91 ? -19.922 -10.103 -2.997 1.00 86.19 91 LEU A C 1
ATOM 695 O O . LEU A 1 91 ? -19.188 -9.188 -3.393 1.00 86.19 91 LEU A O 1
ATOM 699 N N . PRO A 1 92 ? -21.059 -10.404 -3.649 1.00 82.12 92 PRO A N 1
ATOM 700 C CA . PRO A 1 92 ? -21.580 -9.566 -4.712 1.00 82.12 92 PRO A CA 1
ATOM 701 C C . PRO A 1 92 ? -21.816 -8.147 -4.201 1.00 82.12 92 PRO A C 1
ATOM 703 O O . PRO A 1 92 ? -22.361 -7.937 -3.118 1.00 82.12 92 PRO A O 1
ATOM 706 N N . ARG A 1 93 ? -21.494 -7.149 -5.030 1.00 76.12 93 ARG A N 1
ATOM 707 C CA . ARG A 1 93 ? -21.774 -5.744 -4.697 1.00 76.12 93 ARG A CA 1
ATOM 708 C C . ARG A 1 93 ? -23.241 -5.508 -4.341 1.00 76.12 93 ARG A C 1
ATOM 710 O O . ARG A 1 93 ? -23.503 -4.654 -3.515 1.00 76.12 93 ARG A O 1
ATOM 717 N N . THR A 1 94 ? -24.176 -6.243 -4.941 1.00 82.25 94 THR A N 1
ATOM 718 C CA . THR A 1 94 ? -25.620 -6.140 -4.664 1.00 82.25 94 THR A CA 1
ATOM 719 C C . THR A 1 94 ? -25.998 -6.492 -3.232 1.00 82.25 94 THR A C 1
ATOM 721 O O . THR A 1 94 ? -27.005 -5.993 -2.741 1.00 82.25 94 THR A O 1
ATOM 724 N N . ASP A 1 95 ? -25.195 -7.321 -2.571 1.00 78.38 95 ASP A N 1
ATOM 725 C CA . ASP A 1 95 ? -25.533 -7.903 -1.273 1.00 78.38 95 ASP A CA 1
ATOM 726 C C . ASP A 1 95 ? -25.037 -7.013 -0.128 1.00 78.38 95 ASP A C 1
ATOM 728 O O . ASP A 1 95 ? -25.570 -7.053 0.980 1.00 78.38 95 ASP A O 1
ATOM 732 N N . PHE A 1 96 ? -24.045 -6.163 -0.408 1.00 71.88 96 PHE A N 1
ATOM 733 C CA . PHE A 1 96 ? -23.490 -5.211 0.546 1.00 71.88 96 PHE A CA 1
ATOM 734 C C . PHE A 1 96 ? -23.157 -3.873 -0.132 1.00 71.88 96 PHE A C 1
ATOM 736 O O . PHE A 1 96 ? -22.000 -3.476 -0.273 1.00 71.88 96 PHE A O 1
ATOM 743 N N . PHE A 1 97 ? -24.199 -3.165 -0.578 1.00 69.25 97 PHE A N 1
ATOM 744 C CA . PHE A 1 97 ? -24.093 -1.817 -1.140 1.00 69.25 97 PHE A CA 1
ATOM 745 C C . PHE A 1 97 ? -24.741 -0.798 -0.206 1.00 69.25 97 PHE A C 1
ATOM 747 O O . PHE A 1 97 ? -25.965 -0.757 -0.088 1.00 69.25 97 PHE A O 1
ATOM 754 N N . VAL A 1 98 ? -23.930 0.052 0.430 1.00 67.12 98 VAL A N 1
ATOM 755 C CA . VAL A 1 98 ? -24.437 1.107 1.322 1.00 67.12 98 VAL A CA 1
ATOM 756 C C . VAL A 1 98 ? -24.039 2.494 0.804 1.00 67.12 98 VAL A C 1
ATOM 758 O O . VAL A 1 98 ? -23.045 3.072 1.253 1.00 67.12 98 VAL A O 1
ATOM 761 N N . PRO A 1 99 ? -24.772 3.051 -0.177 1.00 67.75 99 PRO A N 1
ATOM 762 C CA . PRO A 1 99 ? -24.485 4.381 -0.695 1.00 67.75 99 PRO A CA 1
ATOM 763 C C . PRO A 1 99 ? -24.832 5.440 0.364 1.00 67.75 99 PRO A C 1
ATOM 765 O O . PRO A 1 99 ? -25.990 5.598 0.734 1.00 67.75 99 PRO A O 1
ATOM 768 N N . GLY A 1 100 ? -23.828 6.184 0.842 1.00 62.44 100 GLY A N 1
ATOM 769 C CA . GLY A 1 100 ? -24.040 7.373 1.680 1.00 62.44 100 GLY A CA 1
ATOM 770 C C . GLY A 1 100 ? -24.337 7.102 3.159 1.00 62.44 100 GLY A C 1
ATOM 771 O O . GLY A 1 100 ? -25.255 7.696 3.718 1.00 62.44 100 GLY A O 1
ATOM 772 N N . SER A 1 101 ? -23.554 6.243 3.814 1.00 64.12 101 SER A N 1
ATOM 773 C CA . SER A 1 101 ? -23.633 6.087 5.275 1.00 64.12 101 SER A CA 1
ATOM 774 C C . SER A 1 101 ? -22.866 7.187 6.001 1.00 64.12 101 SER A C 1
ATOM 776 O O . SER A 1 101 ? -21.694 7.421 5.712 1.00 64.12 101 SER A O 1
ATOM 778 N N . ILE A 1 102 ? -23.496 7.811 6.996 1.00 63.69 102 ILE A N 1
ATOM 779 C CA . ILE A 1 102 ? -22.795 8.624 7.993 1.00 63.69 102 ILE A CA 1
ATOM 780 C C . ILE A 1 102 ? -22.381 7.681 9.123 1.00 63.69 102 ILE A C 1
ATOM 782 O O . ILE A 1 102 ? -23.224 7.182 9.866 1.00 63.69 102 ILE A O 1
ATOM 786 N N . LEU A 1 103 ? -21.082 7.416 9.231 1.00 67.50 103 LEU A N 1
ATOM 787 C CA . LEU A 1 103 ? -20.505 6.631 10.319 1.00 67.50 103 LEU A CA 1
ATOM 788 C C . LEU A 1 103 ? -20.239 7.542 11.522 1.00 67.50 103 LEU A C 1
ATOM 790 O O . LEU A 1 103 ? -19.578 8.571 11.395 1.00 67.50 103 LEU A O 1
ATOM 794 N 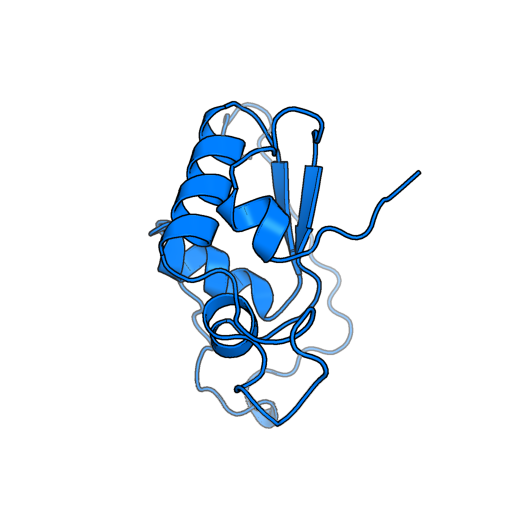N . ARG A 1 104 ? -20.745 7.153 12.696 1.00 71.19 104 ARG A N 1
ATOM 795 C CA . ARG A 1 104 ? -20.320 7.715 13.981 1.00 71.19 104 ARG A CA 1
ATOM 796 C C . ARG A 1 104 ? -19.188 6.844 14.502 1.00 71.19 104 ARG A C 1
ATOM 798 O O . ARG A 1 104 ? -19.402 5.661 14.741 1.00 71.19 104 ARG A O 1
ATOM 805 N N . ILE A 1 105 ? -18.011 7.434 14.652 1.00 77.62 105 ILE A N 1
ATOM 806 C CA . ILE A 1 105 ? -16.849 6.766 15.230 1.00 77.62 105 ILE A CA 1
ATOM 807 C C . ILE A 1 105 ? -16.659 7.340 16.633 1.00 77.62 105 ILE A C 1
ATOM 809 O O . ILE A 1 105 ? -16.598 8.559 16.795 1.00 77.62 105 ILE A O 1
ATOM 813 N N . GLU A 1 106 ? -16.605 6.468 17.635 1.00 75.69 106 GLU A N 1
ATOM 814 C CA . GLU A 1 106 ? -16.152 6.808 18.983 1.00 75.69 106 GLU A CA 1
ATOM 815 C C . GLU A 1 106 ? -14.706 6.330 19.097 1.00 75.69 106 GLU A C 1
ATOM 817 O O . GLU A 1 106 ? -14.434 5.135 19.005 1.00 75.69 106 GLU A O 1
ATOM 822 N N . LEU A 1 107 ? -13.780 7.283 19.197 1.00 79.12 107 LEU A N 1
ATOM 823 C CA . LEU A 1 107 ? -12.347 7.027 19.311 1.00 79.12 107 LEU A CA 1
ATOM 824 C C . LEU A 1 107 ? -11.930 7.267 20.756 1.00 79.12 107 LEU A C 1
ATOM 826 O O . LEU A 1 107 ? -12.145 8.360 21.285 1.00 79.12 107 LEU A O 1
ATOM 830 N N . ASP A 1 108 ? -11.313 6.266 21.373 1.00 79.19 108 ASP A N 1
ATOM 831 C CA . ASP A 1 108 ? -10.621 6.450 22.642 1.00 79.19 108 ASP A CA 1
ATOM 832 C C . ASP A 1 108 ? -9.187 6.901 22.367 1.00 79.19 108 ASP A C 1
ATOM 834 O O . ASP A 1 108 ? -8.296 6.092 22.139 1.00 79.19 108 ASP A O 1
ATOM 838 N N . THR A 1 109 ? -8.947 8.209 22.418 1.00 80.81 109 THR A N 1
ATOM 839 C CA . THR A 1 109 ? -7.622 8.791 22.156 1.00 80.81 109 THR A CA 1
ATOM 840 C C . THR A 1 109 ? -6.563 8.437 23.209 1.00 80.81 109 THR A C 1
ATOM 842 O O . THR A 1 109 ? -5.439 8.928 23.121 1.00 80.81 109 THR A O 1
ATOM 845 N N . SER A 1 110 ? -6.914 7.667 24.244 1.00 82.19 110 SER A N 1
ATOM 846 C CA . SER A 1 110 ? -5.958 7.136 25.218 1.00 82.19 110 SER A CA 1
ATOM 847 C C . SER A 1 110 ? -5.372 5.775 24.821 1.00 82.19 110 SER A C 1
ATOM 849 O O . SER A 1 110 ? -4.328 5.398 25.359 1.00 82.19 110 SER A O 1
ATOM 851 N N . ASP A 1 111 ? -5.974 5.078 23.851 1.00 77.62 111 ASP A N 1
ATOM 852 C CA . ASP A 1 111 ? -5.408 3.869 23.253 1.00 77.62 111 ASP A CA 1
ATOM 853 C C . ASP A 1 111 ? -4.413 4.259 22.138 1.00 77.62 111 ASP A C 1
ATOM 855 O O . ASP A 1 111 ? -4.778 4.996 21.220 1.00 77.62 111 ASP A O 1
ATOM 859 N N . PRO A 1 112 ? -3.150 3.793 22.175 1.00 68.56 112 PRO A N 1
ATOM 860 C CA . PRO A 1 112 ? -2.153 4.105 21.148 1.00 68.56 112 PRO A CA 1
ATOM 861 C C . PRO A 1 112 ? -2.490 3.577 19.740 1.00 68.56 112 PRO A C 1
ATOM 863 O O . PRO A 1 112 ? -1.770 3.912 18.798 1.00 68.56 112 PRO A O 1
ATOM 866 N N . ILE A 1 113 ? -3.530 2.750 19.586 1.00 65.88 113 ILE A N 1
ATOM 867 C CA . ILE A 1 113 ? -3.990 2.197 18.301 1.00 65.88 113 ILE A CA 1
ATOM 868 C C . ILE A 1 113 ? -5.282 2.890 17.800 1.00 65.88 113 ILE A C 1
ATOM 870 O O . ILE A 1 113 ? -5.786 2.533 16.733 1.00 65.88 113 ILE A O 1
ATOM 874 N N . ALA A 1 114 ? -5.826 3.866 18.540 1.00 52.22 114 ALA A N 1
ATOM 875 C CA . ALA A 1 114 ? -6.991 4.656 18.121 1.00 52.22 114 ALA A CA 1
ATOM 876 C C . ALA A 1 114 ? -6.659 5.737 17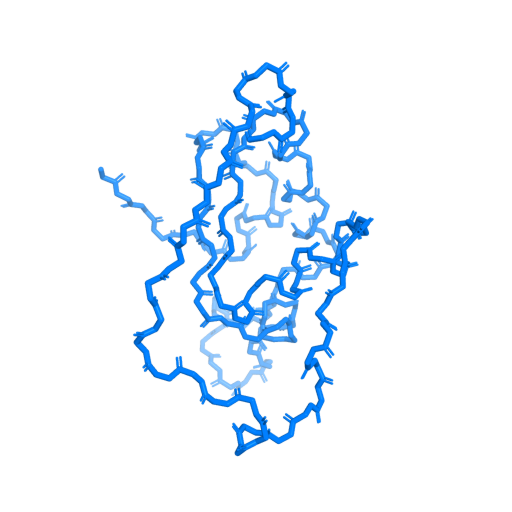.077 1.00 52.22 114 ALA A C 1
ATOM 878 O O . ALA A 1 114 ? -5.550 6.319 17.119 1.00 52.22 114 ALA A O 1
#

pLDDT: mean 88.68, std 9.65, range [52.22, 97.25]

Secondary structure (DSSP, 8-state):
------HHHHHTT--TT-SEEEE-S--HHHHHH-BPTTSS-GGGBB--HHHHHHHHHHHHHTTPEEEE-TTHHHHHHHHHT-S---SSTT--TTTS--TT--------TTSTT-

Foldseek 3Di:
DDDDDALVVLLVLPCVVAQEDEDEDDALCCQAFNADPPPDPPSRGGHNHPSSLVSVVVCVVVNHHYHYYDNRVVNCCVSVVDPDDDPCPPPDCVVDPDPDDDDDDDDDPVDPVD

Radius of gyration: 16.26 Å; chains: 1; bounding box: 40×32×48 Å